Protein AF-Q3ADA3-F1 (afdb_monomer_lite)

Sequence (73 aa):
MAEKVIDLPLTIENVARVKEELGELNFKKIVFTTDQVDLAGWQLLKCLQLNYPDITIEIAKSPEIWEEFLELN

Structure (mmCIF, N/CA/C/O backbone):
data_AF-Q3ADA3-F1
#
_entry.id   AF-Q3ADA3-F1
#
loop_
_atom_site.group_PDB
_atom_site.id
_atom_site.type_symbol
_atom_site.label_atom_id
_atom_site.label_alt_id
_atom_site.label_comp_id
_atom_site.label_asym_id
_atom_site.label_entity_id
_atom_site.label_seq_id
_atom_site.pdbx_PDB_ins_code
_atom_site.Cartn_x
_atom_site.Cartn_y
_atom_site.Cartn_z
_atom_site.occupancy
_atom_site.B_iso_or_equiv
_atom_site.auth_seq_id
_atom_site.auth_comp_id
_atom_site.auth_asym_id
_atom_site.auth_atom_id
_atom_site.pdbx_PDB_model_num
ATOM 1 N N . MET A 1 1 ? -19.388 0.823 4.438 1.00 53.75 1 MET A N 1
ATOM 2 C CA . MET A 1 1 ? -17.908 0.904 4.434 1.00 53.75 1 MET A CA 1
ATOM 3 C C . MET A 1 1 ? -17.478 0.806 2.984 1.00 53.75 1 MET A C 1
ATOM 5 O O . MET A 1 1 ? -18.025 -0.051 2.302 1.00 53.75 1 MET A O 1
ATOM 9 N N . ALA A 1 2 ? -16.628 1.711 2.501 1.00 61.81 2 ALA A N 1
ATOM 10 C CA . ALA A 1 2 ? -16.283 1.792 1.081 1.00 61.81 2 ALA A CA 1
ATOM 11 C C . ALA A 1 2 ? -14.973 1.040 0.792 1.00 61.81 2 ALA A C 1
ATOM 13 O O . ALA A 1 2 ? -13.988 1.198 1.516 1.00 61.81 2 ALA A O 1
ATOM 14 N N . GLU A 1 3 ? -14.987 0.214 -0.253 1.0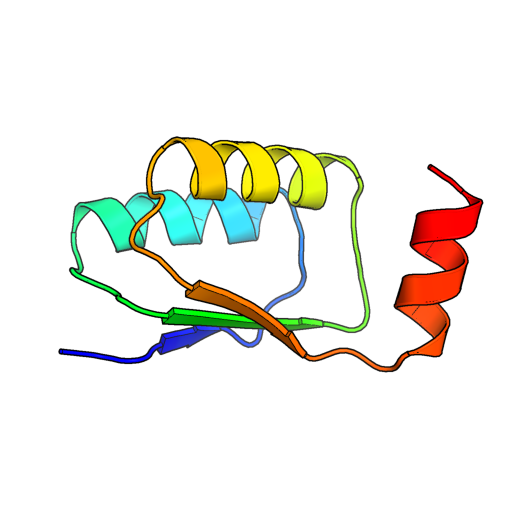0 64.12 3 GLU A N 1
ATOM 15 C CA . GLU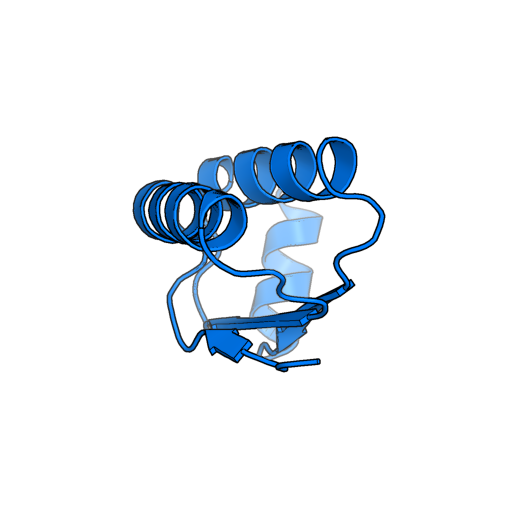 A 1 3 ? -13.790 -0.345 -0.884 1.00 64.12 3 GLU A CA 1
ATOM 16 C C . GLU A 1 3 ? -13.355 0.625 -1.986 1.00 64.12 3 GLU A C 1
ATOM 18 O O . GLU A 1 3 ? -14.198 1.076 -2.767 1.00 64.12 3 GLU A O 1
ATOM 23 N N . LYS A 1 4 ? -12.065 0.982 -2.033 1.00 69.31 4 LYS A N 1
ATOM 24 C CA . LYS A 1 4 ? -11.521 1.821 -3.103 1.00 69.31 4 LYS A CA 1
ATOM 25 C C . LYS A 1 4 ? -10.436 1.056 -3.841 1.00 69.31 4 LYS A C 1
ATOM 27 O O . LYS A 1 4 ? -9.381 0.748 -3.295 1.00 69.31 4 LYS A O 1
ATOM 32 N N . VAL A 1 5 ? -10.703 0.769 -5.106 1.00 65.56 5 VAL A N 1
ATOM 33 C CA . VAL A 1 5 ? -9.696 0.259 -6.035 1.00 65.56 5 VAL A CA 1
ATOM 34 C C . VAL A 1 5 ? -8.958 1.467 -6.602 1.00 65.56 5 VAL A C 1
ATOM 36 O O . VAL A 1 5 ? -9.585 2.389 -7.125 1.00 65.56 5 VAL A O 1
ATOM 39 N N . ILE A 1 6 ? -7.640 1.499 -6.424 1.00 68.31 6 ILE A N 1
ATOM 40 C CA . ILE A 1 6 ? -6.765 2.582 -6.861 1.00 68.31 6 ILE A CA 1
ATOM 41 C C . ILE A 1 6 ? -5.888 2.041 -7.984 1.00 68.31 6 ILE A C 1
ATOM 43 O O . ILE A 1 6 ? -4.838 1.446 -7.761 1.00 68.31 6 ILE A O 1
ATOM 47 N N . ASP A 1 7 ? -6.342 2.275 -9.209 1.00 69.75 7 ASP A N 1
ATOM 48 C CA . ASP A 1 7 ? -5.622 1.905 -10.423 1.00 69.75 7 ASP A CA 1
ATOM 49 C C . ASP A 1 7 ? -4.527 2.928 -10.715 1.00 69.75 7 ASP A C 1
ATOM 51 O O . ASP A 1 7 ? -4.695 3.854 -11.505 1.00 69.75 7 ASP A O 1
ATOM 55 N N . LEU A 1 8 ? -3.441 2.847 -9.943 1.00 70.75 8 LEU A N 1
ATOM 56 C CA . LEU A 1 8 ? -2.308 3.755 -10.044 1.00 70.75 8 LEU A CA 1
ATOM 57 C C . LEU A 1 8 ? -0.977 3.029 -9.829 1.00 70.75 8 LEU A C 1
ATOM 59 O O . LEU A 1 8 ? -0.887 2.141 -8.974 1.00 70.75 8 LEU A O 1
ATOM 63 N N . PRO A 1 9 ? 0.093 3.506 -10.495 1.00 74.06 9 PRO A N 1
ATOM 64 C CA . PRO A 1 9 ? 1.464 3.114 -10.210 1.00 74.06 9 PRO A CA 1
ATOM 65 C C . PRO A 1 9 ? 1.810 3.201 -8.722 1.00 74.06 9 PRO A C 1
ATOM 67 O O . PRO A 1 9 ? 1.436 4.174 -8.061 1.00 74.06 9 PRO A O 1
ATOM 70 N N . LEU A 1 10 ? 2.580 2.239 -8.197 1.00 78.31 10 LEU A N 1
ATOM 71 C CA . LEU A 1 10 ? 3.053 2.283 -6.812 1.00 78.31 10 LEU A CA 1
ATOM 72 C C . LEU A 1 10 ? 4.269 3.214 -6.698 1.00 78.31 10 LEU A C 1
ATOM 74 O O . LEU A 1 10 ? 5.403 2.769 -6.525 1.00 78.31 10 LEU A O 1
ATOM 78 N N . THR A 1 11 ? 4.015 4.512 -6.819 1.00 80.19 11 THR A N 1
ATOM 79 C CA . THR A 1 11 ? 5.009 5.584 -6.701 1.00 80.19 11 THR A CA 1
ATOM 80 C C . THR A 1 11 ? 4.799 6.376 -5.414 1.00 80.19 11 THR A C 1
ATOM 82 O O . THR A 1 11 ? 3.699 6.394 -4.858 1.00 80.19 11 THR A O 1
ATOM 85 N N . ILE A 1 12 ? 5.846 7.070 -4.951 1.00 82.25 12 ILE A N 1
ATOM 86 C CA . ILE A 1 12 ? 5.778 7.981 -3.792 1.00 82.25 12 ILE A CA 1
ATOM 87 C C . ILE A 1 12 ? 4.572 8.917 -3.892 1.00 82.25 12 ILE A C 1
ATOM 89 O O . ILE A 1 12 ? 3.816 9.047 -2.934 1.00 82.25 12 ILE A O 1
ATOM 93 N N . GLU A 1 13 ? 4.399 9.568 -5.045 1.00 84.25 13 GLU A N 1
ATOM 94 C CA . GLU A 1 13 ? 3.371 10.591 -5.253 1.00 84.25 13 GLU A CA 1
ATOM 95 C C . GLU A 1 13 ? 1.963 10.014 -5.103 1.00 84.25 13 GLU A C 1
ATOM 97 O O . GLU A 1 13 ? 1.123 10.580 -4.403 1.00 84.25 13 GLU A O 1
ATOM 102 N N . ASN A 1 14 ? 1.717 8.845 -5.701 1.00 82.25 14 ASN A N 1
ATOM 103 C CA . ASN A 1 14 ? 0.419 8.190 -5.607 1.00 82.25 14 ASN A CA 1
ATOM 104 C C . ASN A 1 14 ? 0.148 7.720 -4.181 1.00 82.25 14 ASN A C 1
ATOM 106 O O . ASN A 1 14 ? -0.936 7.959 -3.659 1.00 82.25 14 ASN A O 1
ATOM 110 N N . VAL A 1 15 ? 1.132 7.115 -3.516 1.00 82.00 15 VAL A N 1
ATOM 111 C CA . VAL A 1 15 ? 0.978 6.650 -2.134 1.00 82.00 15 VAL A CA 1
ATOM 112 C C . VAL A 1 15 ? 0.766 7.825 -1.165 1.00 82.00 15 VAL A C 1
ATOM 114 O O . VAL A 1 15 ? -0.063 7.730 -0.259 1.00 82.00 15 VAL A O 1
ATOM 117 N N . ALA A 1 16 ? 1.436 8.961 -1.381 1.00 83.81 16 ALA A N 1
ATOM 118 C CA . ALA A 1 16 ? 1.202 10.189 -0.621 1.00 83.81 16 ALA A CA 1
ATOM 119 C C . ALA A 1 16 ? -0.227 10.715 -0.817 1.00 83.81 16 ALA A C 1
ATOM 121 O O . ALA A 1 16 ? -0.903 11.015 0.165 1.00 83.81 16 ALA A O 1
ATOM 122 N N . ARG A 1 17 ? -0.725 10.725 -2.057 1.00 83.69 17 ARG A N 1
ATOM 123 C CA . ARG A 1 17 ? -2.108 11.116 -2.352 1.00 83.69 17 ARG A CA 1
ATOM 124 C C . ARG A 1 17 ? -3.119 10.192 -1.679 1.00 83.69 17 ARG A C 1
ATOM 126 O O . ARG A 1 17 ? -4.089 10.658 -1.093 1.00 83.69 17 ARG A O 1
ATOM 133 N N . VAL A 1 18 ? -2.864 8.883 -1.699 1.00 81.00 18 VAL A N 1
ATOM 134 C CA . VAL A 1 18 ? -3.693 7.896 -0.994 1.00 81.00 18 VAL A CA 1
ATOM 135 C C . VAL A 1 18 ? -3.719 8.176 0.505 1.00 81.00 18 VAL A C 1
ATOM 137 O O . VAL A 1 18 ? -4.787 8.130 1.101 1.00 81.00 18 VAL A O 1
ATOM 140 N N . LYS A 1 19 ? -2.582 8.523 1.117 1.00 80.69 19 LYS A N 1
ATOM 141 C CA . LYS A 1 19 ? -2.527 8.917 2.533 1.00 80.69 19 LYS A CA 1
ATOM 142 C C . LYS A 1 19 ? -3.427 10.114 2.841 1.00 80.69 19 LYS A C 1
ATOM 144 O O . LYS A 1 19 ? -4.122 10.090 3.853 1.00 80.69 19 LYS A O 1
ATOM 149 N N . GLU A 1 20 ? -3.396 11.151 2.007 1.00 83.38 20 GLU A N 1
ATOM 150 C CA . GLU A 1 20 ? -4.257 12.327 2.187 1.00 83.38 20 GLU A CA 1
ATOM 151 C C . GLU A 1 20 ? -5.734 11.940 2.096 1.00 83.38 20 GLU A C 1
ATOM 153 O O . GLU A 1 20 ? -6.512 12.263 2.991 1.00 83.38 20 GLU A O 1
ATOM 158 N N . GLU A 1 21 ? -6.099 11.141 1.091 1.00 79.12 21 GLU A N 1
ATOM 159 C CA . GLU A 1 21 ? -7.472 10.660 0.941 1.00 79.12 21 GLU A CA 1
ATOM 160 C C . GLU A 1 21 ? -7.912 9.747 2.097 1.00 79.12 21 GLU A C 1
ATOM 162 O O . GLU A 1 21 ? -9.062 9.820 2.513 1.00 79.12 21 GLU A O 1
ATOM 167 N N . LEU A 1 22 ? -7.025 8.915 2.655 1.00 75.25 22 LEU A N 1
ATOM 168 C CA . LEU A 1 22 ? -7.313 8.080 3.834 1.00 75.25 22 LEU A CA 1
ATOM 169 C C . LEU A 1 22 ? -7.591 8.905 5.095 1.00 75.25 22 LEU A C 1
ATOM 171 O O . LEU A 1 2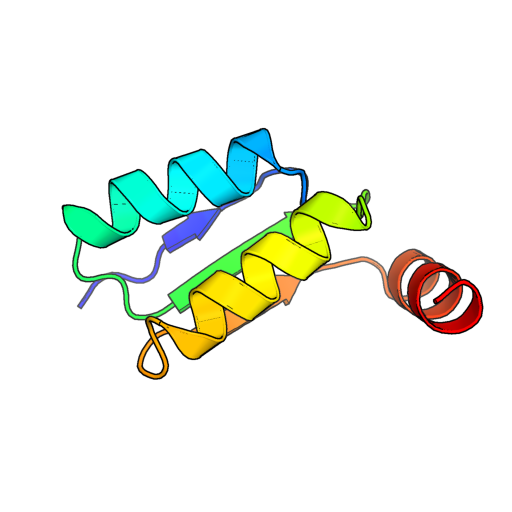2 ? -8.321 8.451 5.974 1.00 75.25 22 LEU A O 1
ATOM 175 N N . GLY A 1 23 ? -7.005 10.100 5.203 1.00 69.06 23 GLY A N 1
ATOM 176 C CA . GLY A 1 23 ? -7.292 11.027 6.298 1.00 69.06 23 GLY A CA 1
ATOM 177 C C . GLY A 1 23 ? -8.722 11.568 6.253 1.00 69.06 23 GLY A C 1
ATOM 178 O O . GLY A 1 23 ? -9.313 11.821 7.302 1.00 69.06 23 GLY A O 1
ATOM 179 N N . GLU A 1 24 ? -9.292 11.704 5.055 1.00 68.38 24 GLU A N 1
ATOM 180 C CA . GLU A 1 24 ? -10.648 12.228 4.850 1.00 68.38 24 GLU A CA 1
ATOM 181 C C . GLU A 1 24 ? -11.708 11.130 4.681 1.00 68.38 24 GLU A C 1
ATOM 183 O O . GLU A 1 24 ? -12.885 11.329 4.992 1.00 68.38 24 GLU A O 1
ATOM 188 N N . LEU A 1 25 ? -11.312 9.950 4.202 1.00 61.22 25 LEU A N 1
ATOM 189 C CA . LEU A 1 25 ? -12.213 8.874 3.813 1.00 61.22 25 LEU A CA 1
ATOM 190 C C . LEU A 1 25 ? -11.868 7.592 4.583 1.00 61.22 25 LEU A C 1
ATOM 192 O O . LEU A 1 25 ? -10.761 7.067 4.519 1.00 61.22 25 LEU A O 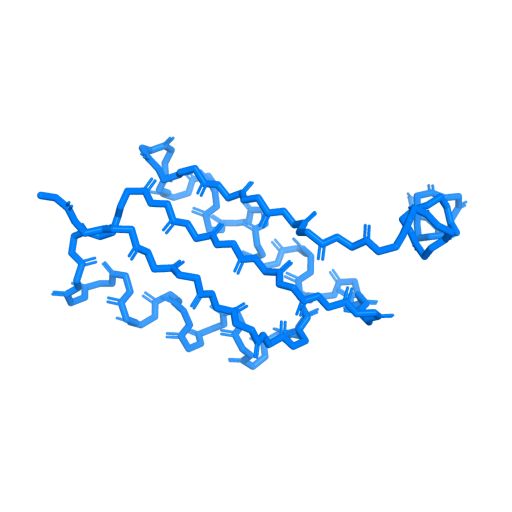1
ATOM 196 N N . ASN A 1 26 ? -12.867 7.056 5.291 1.00 68.75 26 ASN A N 1
ATOM 197 C CA . ASN A 1 26 ? -12.798 5.812 6.070 1.00 68.75 26 ASN A CA 1
ATOM 198 C C . ASN A 1 26 ? -12.735 4.573 5.148 1.00 68.75 26 ASN A C 1
ATOM 200 O O . ASN A 1 26 ? -13.684 3.781 5.050 1.00 68.75 26 ASN A O 1
ATOM 204 N N . PHE A 1 27 ? -11.637 4.431 4.410 1.00 73.25 27 PHE A N 1
ATOM 205 C CA . PHE A 1 27 ? -11.396 3.284 3.547 1.00 73.25 27 PHE A CA 1
ATOM 206 C C . PHE A 1 27 ? -10.961 2.080 4.367 1.00 73.25 27 PHE A C 1
ATOM 208 O O . PHE A 1 27 ? -10.121 2.176 5.255 1.00 73.25 27 PHE A O 1
ATOM 215 N N . LYS A 1 28 ? -11.515 0.919 4.025 1.00 74.50 28 LYS A N 1
ATOM 216 C CA . LYS A 1 28 ? -11.092 -0.360 4.609 1.00 74.50 28 LYS A CA 1
ATOM 217 C C . LYS A 1 28 ? -10.122 -1.133 3.737 1.00 74.50 28 LYS A C 1
ATOM 219 O O . LYS A 1 28 ? -9.443 -2.028 4.231 1.00 74.50 28 LYS A O 1
ATOM 224 N N . LYS A 1 29 ? -10.099 -0.832 2.443 1.00 81.50 29 LYS A N 1
ATOM 225 C CA . LYS A 1 29 ? -9.308 -1.578 1.482 1.00 81.50 29 LYS A CA 1
ATOM 226 C C . LYS A 1 29 ? -8.872 -0.696 0.327 1.00 81.50 29 LYS A C 1
ATOM 228 O O . LYS A 1 29 ? -9.697 0.034 -0.228 1.00 81.50 29 LYS A O 1
ATOM 233 N N . ILE A 1 30 ? -7.588 -0.800 0.005 1.00 78.19 30 ILE A N 1
ATOM 234 C CA . ILE A 1 30 ? -6.929 -0.152 -1.121 1.00 78.19 30 ILE A CA 1
ATOM 235 C C . ILE A 1 30 ? -6.311 -1.242 -1.978 1.00 78.19 30 ILE A C 1
ATOM 237 O O . ILE A 1 30 ? -5.537 -2.057 -1.482 1.00 78.19 30 ILE A O 1
ATOM 241 N N . VAL A 1 31 ? -6.636 -1.237 -3.263 1.00 78.50 31 VAL A N 1
ATOM 242 C CA . VAL A 1 31 ? -6.021 -2.143 -4.232 1.00 78.50 31 VAL A CA 1
ATOM 243 C C . VAL A 1 31 ? -5.176 -1.317 -5.185 1.00 78.50 31 VAL A C 1
ATOM 245 O O . VAL A 1 31 ? -5.740 -0.475 -5.869 1.00 78.50 31 VAL A O 1
ATOM 248 N N . PHE A 1 32 ? -3.865 -1.546 -5.222 1.00 77.50 32 PHE A N 1
ATOM 249 C CA . PHE A 1 32 ? -2.954 -0.946 -6.195 1.00 77.50 32 PHE A CA 1
ATOM 250 C C . PHE A 1 32 ? -2.793 -1.882 -7.389 1.00 77.50 32 PHE A C 1
ATOM 252 O O . PHE A 1 32 ? -2.132 -2.915 -7.279 1.00 77.50 32 PHE A O 1
ATOM 259 N N . THR A 1 33 ? -3.378 -1.527 -8.527 1.00 73.00 33 THR A N 1
ATOM 260 C CA . THR A 1 33 ? -3.138 -2.206 -9.806 1.00 73.00 33 THR A CA 1
ATOM 261 C C . THR A 1 33 ? -2.014 -1.500 -10.542 1.00 73.00 33 THR A C 1
ATOM 263 O O . THR A 1 33 ? -2.150 -0.354 -10.962 1.00 73.00 33 THR A O 1
ATOM 266 N N . THR A 1 34 ? -0.853 -2.145 -10.631 1.00 69.50 34 THR A N 1
ATOM 267 C CA . THR A 1 34 ? 0.303 -1.516 -11.272 1.00 69.50 34 THR A CA 1
ATOM 268 C C . THR A 1 34 ? 1.344 -2.521 -11.732 1.00 69.50 34 THR A C 1
ATOM 270 O O . THR A 1 34 ? 1.749 -3.413 -10.995 1.00 69.50 34 THR A O 1
ATOM 273 N N . ASP A 1 35 ? 1.878 -2.293 -12.915 1.00 72.00 35 ASP A N 1
ATOM 274 C CA . ASP A 1 35 ? 3.049 -2.941 -13.496 1.00 72.00 35 ASP A CA 1
ATOM 275 C C . ASP A 1 35 ? 4.376 -2.261 -13.100 1.00 72.00 35 ASP A C 1
ATOM 277 O O . ASP A 1 35 ? 5.449 -2.686 -13.491 1.00 72.00 35 ASP A O 1
ATOM 281 N N . GLN A 1 36 ? 4.349 -1.225 -12.263 1.00 69.44 36 GLN A N 1
ATOM 282 C CA . GLN A 1 36 ? 5.546 -0.520 -11.795 1.00 69.44 36 GLN A CA 1
ATOM 283 C C . GLN A 1 36 ? 5.562 -0.396 -10.264 1.00 69.44 36 GLN A C 1
ATOM 285 O O . GLN A 1 36 ? 4.566 -0.025 -9.624 1.00 69.44 36 GLN A O 1
ATOM 290 N N . VAL A 1 37 ? 6.683 -0.783 -9.652 1.00 72.12 37 VAL A N 1
ATOM 291 C CA . VAL A 1 37 ? 6.973 -0.605 -8.221 1.00 72.12 37 VAL A CA 1
ATOM 292 C C . VAL A 1 37 ? 8.216 0.258 -8.116 1.00 72.12 37 VAL A C 1
ATOM 294 O O . VAL A 1 37 ? 9.268 -0.142 -8.601 1.00 72.12 37 VAL A O 1
ATOM 297 N N . ASP A 1 38 ? 8.106 1.408 -7.460 1.00 78.56 38 ASP A N 1
ATOM 298 C CA . ASP A 1 38 ? 9.289 2.133 -7.009 1.00 78.56 38 ASP A CA 1
ATOM 299 C C . ASP A 1 38 ? 9.573 1.795 -5.538 1.00 78.56 38 ASP A C 1
ATOM 301 O O . ASP A 1 38 ? 8.646 1.686 -4.725 1.00 78.56 38 ASP A O 1
ATOM 305 N N . LEU A 1 39 ? 10.852 1.641 -5.182 1.00 80.06 39 LEU A N 1
ATOM 306 C CA . LEU A 1 39 ? 11.279 1.308 -3.819 1.00 80.06 39 LEU A CA 1
ATOM 307 C C . LEU A 1 39 ? 10.724 2.298 -2.791 1.00 80.06 39 LEU A C 1
ATOM 309 O O . LEU A 1 39 ? 10.271 1.902 -1.715 1.00 80.06 39 LEU A O 1
ATOM 313 N N . ALA A 1 40 ? 10.716 3.585 -3.117 1.00 81.75 40 ALA A N 1
ATOM 314 C CA . ALA A 1 40 ? 10.244 4.593 -2.189 1.00 81.75 40 ALA A CA 1
ATOM 315 C C . ALA A 1 40 ? 8.710 4.607 -2.085 1.00 81.75 40 ALA A C 1
ATOM 317 O O . ALA A 1 40 ? 8.177 4.830 -0.997 1.00 81.75 40 ALA A O 1
ATOM 318 N N . GLY A 1 41 ? 7.992 4.279 -3.168 1.00 81.06 41 GLY A N 1
ATOM 319 C CA . GLY A 1 41 ? 6.550 4.008 -3.120 1.00 81.06 41 GLY A CA 1
ATOM 320 C C . GLY A 1 41 ? 6.219 2.821 -2.207 1.00 81.06 41 GLY A C 1
ATOM 321 O O . GLY A 1 41 ? 5.319 2.905 -1.370 1.00 81.06 41 GLY A O 1
ATOM 322 N N . TRP A 1 42 ? 7.004 1.745 -2.294 1.00 80.38 42 TRP A N 1
ATOM 323 C CA . TRP A 1 42 ? 6.877 0.569 -1.429 1.00 80.38 42 TRP A CA 1
ATOM 324 C C . TRP A 1 42 ? 7.156 0.875 0.048 1.00 80.38 42 TRP A C 1
ATOM 326 O O . TRP A 1 42 ? 6.373 0.491 0.920 1.00 80.38 42 TRP A O 1
ATOM 336 N N . GLN A 1 43 ? 8.226 1.615 0.347 1.00 83.94 43 GLN A N 1
ATOM 337 C CA . GLN A 1 43 ? 8.540 2.041 1.715 1.00 83.94 43 GLN A CA 1
ATOM 338 C C . GLN A 1 43 ? 7.426 2.911 2.309 1.00 83.94 43 GLN A C 1
ATOM 340 O O . GLN A 1 43 ? 7.013 2.701 3.451 1.00 83.94 43 GLN A O 1
ATOM 345 N N . LEU A 1 44 ? 6.884 3.849 1.529 1.00 83.31 44 LEU A N 1
ATOM 346 C CA . LEU A 1 44 ? 5.749 4.669 1.951 1.00 83.31 44 LEU A CA 1
ATOM 347 C C . LEU A 1 44 ? 4.488 3.838 2.186 1.00 83.31 44 LEU A C 1
ATOM 349 O O . LEU A 1 44 ? 3.787 4.082 3.167 1.00 83.31 44 LEU A O 1
ATOM 353 N N . LEU A 1 45 ? 4.225 2.834 1.346 1.00 83.06 45 LEU A N 1
ATOM 354 C CA . LEU A 1 45 ? 3.106 1.910 1.526 1.00 83.06 45 LEU A CA 1
ATOM 355 C C . LEU A 1 45 ? 3.247 1.119 2.831 1.00 83.06 45 LEU A C 1
ATOM 357 O O . LEU A 1 45 ? 2.278 0.997 3.578 1.00 83.06 45 LEU A O 1
ATOM 361 N N . LYS A 1 46 ? 4.458 0.651 3.160 1.00 83.44 46 LYS A N 1
ATOM 362 C CA . LYS A 1 46 ? 4.745 0.008 4.453 1.00 83.44 46 LYS A CA 1
ATOM 363 C C . LYS A 1 46 ? 4.508 0.951 5.628 1.00 83.44 46 LYS A C 1
ATOM 365 O O . LYS A 1 46 ? 3.861 0.559 6.597 1.00 83.44 46 LYS A O 1
ATOM 370 N N . CYS A 1 47 ? 4.965 2.199 5.534 1.00 85.50 47 CYS A N 1
ATOM 371 C CA . CYS A 1 47 ? 4.681 3.219 6.544 1.00 85.50 47 CYS A CA 1
ATOM 372 C C . CYS A 1 47 ? 3.173 3.448 6.709 1.00 85.50 47 CYS A C 1
ATOM 374 O O . CYS A 1 47 ? 2.682 3.565 7.829 1.00 85.50 47 CYS A O 1
ATOM 376 N N . LEU A 1 48 ? 2.425 3.484 5.611 1.00 81.94 48 LEU A N 1
ATOM 377 C CA . LEU A 1 48 ? 0.970 3.606 5.618 1.00 81.94 48 LEU A CA 1
ATOM 378 C C . LEU A 1 48 ? 0.301 2.427 6.322 1.00 81.94 48 LEU A C 1
ATOM 380 O O . LEU A 1 48 ? -0.519 2.642 7.206 1.00 81.94 48 LEU A O 1
ATOM 384 N N . GLN A 1 49 ? 0.708 1.201 6.005 1.00 82.06 49 GLN A N 1
ATOM 385 C CA . GLN A 1 49 ? 0.177 -0.009 6.630 1.00 82.06 49 GLN A CA 1
ATOM 386 C C . GLN A 1 49 ? 0.443 -0.056 8.144 1.00 82.06 49 GLN A C 1
ATOM 388 O O . GLN A 1 49 ? -0.396 -0.533 8.903 1.00 82.06 49 GLN A O 1
ATOM 393 N N . LEU A 1 50 ? 1.585 0.475 8.597 1.00 84.75 50 LEU A N 1
ATOM 394 C CA . LEU A 1 50 ? 1.902 0.595 10.025 1.00 84.75 50 LEU A CA 1
ATOM 395 C C . LEU A 1 50 ? 1.035 1.640 10.739 1.00 84.75 50 LEU A C 1
ATOM 397 O O . LEU A 1 50 ? 0.646 1.429 11.884 1.00 84.75 50 LEU A O 1
ATOM 401 N N . ASN A 1 51 ? 0.744 2.764 10.080 1.00 83.44 51 ASN A N 1
ATOM 402 C CA . ASN A 1 51 ? -0.085 3.828 10.657 1.00 83.44 51 ASN A CA 1
ATOM 403 C C . ASN A 1 51 ? -1.585 3.504 10.605 1.00 83.44 51 ASN A C 1
ATOM 405 O O . ASN A 1 51 ? -2.342 3.983 11.444 1.00 83.44 51 ASN A O 1
ATOM 409 N N . TYR A 1 52 ? -2.004 2.692 9.635 1.00 82.00 52 TYR A N 1
ATOM 410 C CA . TYR A 1 52 ? -3.394 2.317 9.405 1.00 82.00 52 TYR A CA 1
ATOM 411 C C . TYR A 1 52 ? -3.532 0.788 9.310 1.00 82.00 52 TYR A C 1
ATOM 413 O O . TYR A 1 52 ? -3.786 0.253 8.227 1.00 82.00 52 TYR A O 1
ATOM 421 N N . PRO A 1 53 ? -3.369 0.064 10.434 1.00 79.75 53 PRO A N 1
ATOM 422 C CA . PRO A 1 53 ? -3.392 -1.400 10.452 1.00 79.75 53 PRO A CA 1
ATOM 423 C C . PRO A 1 53 ? -4.759 -1.990 10.072 1.00 79.75 53 PRO A C 1
ATOM 425 O O . PRO A 1 53 ? -4.837 -3.135 9.636 1.00 79.75 53 PRO A O 1
ATOM 428 N N . ASP A 1 54 ? -5.834 -1.210 10.205 1.00 81.31 54 ASP A N 1
ATOM 429 C CA . ASP A 1 54 ? -7.197 -1.596 9.827 1.00 81.31 54 ASP A CA 1
ATOM 430 C C . ASP A 1 54 ? -7.444 -1.610 8.309 1.00 81.31 54 ASP A C 1
ATOM 432 O O . ASP A 1 54 ? -8.508 -2.047 7.856 1.00 81.31 54 ASP A O 1
ATOM 436 N N . ILE A 1 55 ? -6.487 -1.123 7.514 1.00 79.06 55 ILE A N 1
ATOM 437 C CA . ILE A 1 55 ? -6.637 -0.975 6.069 1.00 79.06 55 ILE A CA 1
ATOM 438 C C . ILE A 1 55 ? -5.958 -2.142 5.365 1.00 79.06 55 ILE A C 1
ATOM 440 O O . ILE 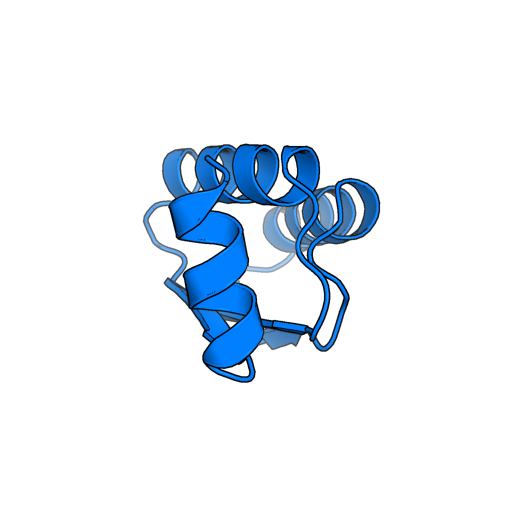A 1 55 ?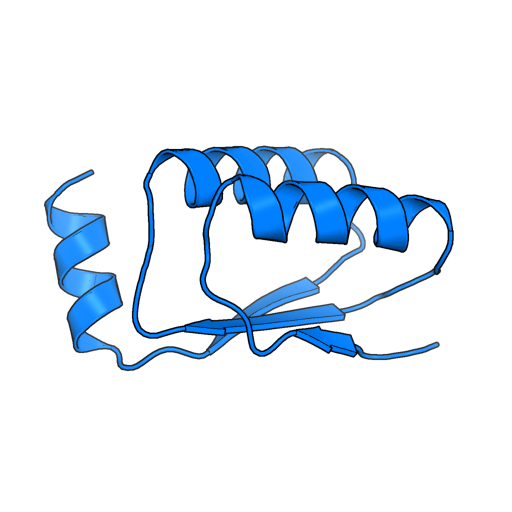 -4.757 -2.378 5.483 1.00 79.06 55 ILE A O 1
ATOM 444 N N . THR A 1 56 ? -6.750 -2.877 4.592 1.00 82.75 56 THR A N 1
ATOM 445 C CA . THR A 1 56 ? -6.253 -3.963 3.750 1.00 82.75 56 THR A CA 1
ATOM 446 C C . THR A 1 56 ? -5.639 -3.366 2.492 1.00 82.75 56 THR A C 1
ATOM 448 O O . THR A 1 56 ? -6.340 -2.755 1.689 1.00 82.75 56 THR A O 1
ATOM 451 N N . ILE A 1 57 ? -4.331 -3.521 2.317 1.00 77.69 57 ILE A N 1
ATOM 452 C CA . ILE A 1 57 ? -3.641 -3.076 1.108 1.00 77.69 57 ILE A CA 1
ATOM 453 C C . ILE A 1 57 ? -3.341 -4.306 0.260 1.00 77.69 57 ILE A C 1
ATOM 455 O O . ILE A 1 57 ? -2.569 -5.171 0.668 1.00 77.69 57 ILE A O 1
ATOM 459 N N . GLU A 1 58 ? -3.961 -4.380 -0.910 1.00 78.25 58 GLU A N 1
ATOM 460 C CA . GLU A 1 58 ? -3.682 -5.404 -1.910 1.00 78.25 58 GLU A CA 1
ATOM 461 C C . GLU A 1 58 ? -2.952 -4.763 -3.080 1.00 78.25 58 GLU A C 1
ATOM 463 O O . GLU A 1 58 ? -3.219 -3.623 -3.456 1.00 78.25 58 GLU A O 1
ATOM 468 N N . ILE A 1 59 ? -2.016 -5.494 -3.665 1.00 76.06 59 ILE A N 1
ATOM 469 C CA . ILE A 1 59 ? -1.315 -5.042 -4.856 1.00 76.06 59 ILE A CA 1
ATOM 470 C C . ILE A 1 59 ? -1.640 -6.055 -5.943 1.00 76.06 59 ILE A C 1
ATOM 472 O O . ILE A 1 59 ? -1.123 -7.168 -5.952 1.00 76.06 59 ILE A O 1
ATOM 476 N N . ALA A 1 60 ? -2.573 -5.690 -6.812 1.00 70.94 60 ALA A N 1
ATOM 477 C CA . ALA A 1 60 ? -3.000 -6.530 -7.913 1.00 70.94 60 ALA A CA 1
ATOM 478 C C . ALA A 1 60 ? -2.017 -6.321 -9.074 1.00 70.94 60 ALA A C 1
ATOM 480 O O . ALA A 1 60 ? -2.093 -5.329 -9.794 1.00 70.94 60 ALA A O 1
ATOM 481 N N . LYS A 1 61 ? -1.041 -7.220 -9.227 1.00 65.00 61 LYS A N 1
ATOM 482 C CA . LYS A 1 61 ? -0.023 -7.126 -10.288 1.00 65.00 61 LYS A CA 1
ATOM 483 C C . LYS A 1 61 ? 0.155 -8.432 -11.043 1.00 65.00 61 LYS A C 1
ATOM 485 O O . LYS A 1 61 ? -0.109 -9.507 -10.504 1.00 65.00 61 LYS A O 1
ATOM 490 N N . SER A 1 62 ? 0.705 -8.311 -12.253 1.00 58.25 62 SER A N 1
ATOM 491 C CA . SER A 1 62 ? 1.384 -9.409 -12.941 1.00 58.25 62 SER A CA 1
ATOM 492 C C . SER A 1 62 ? 2.520 -9.957 -12.059 1.00 58.25 62 SER A C 1
ATOM 494 O O . SER A 1 62 ? 3.358 -9.168 -11.616 1.00 58.25 62 SER A O 1
ATOM 496 N N . PRO A 1 63 ? 2.561 -11.276 -11.796 1.00 60.78 63 PRO A N 1
ATOM 497 C CA . PRO A 1 63 ? 3.496 -11.900 -10.853 1.00 60.78 63 PRO A CA 1
ATOM 498 C C . PRO A 1 63 ? 4.979 -11.661 -11.181 1.00 60.78 63 PRO A C 1
ATOM 500 O O . PRO A 1 63 ? 5.781 -11.515 -10.266 1.00 60.78 63 PRO A O 1
ATOM 503 N N . GLU A 1 64 ? 5.323 -11.511 -12.461 1.00 65.19 64 GLU A N 1
ATOM 504 C CA . GLU A 1 64 ? 6.701 -11.346 -12.954 1.00 65.19 64 GLU A CA 1
ATOM 505 C C . GLU A 1 64 ? 7.426 -10.132 -12.344 1.00 65.19 64 GLU A C 1
ATOM 507 O O . GLU A 1 64 ? 8.592 -10.203 -11.977 1.00 65.19 64 GLU A O 1
ATOM 512 N N . ILE A 1 65 ? 6.714 -9.020 -12.159 1.00 65.12 65 ILE A N 1
ATOM 513 C CA . ILE A 1 65 ? 7.289 -7.761 -11.652 1.00 65.12 65 ILE A CA 1
ATOM 514 C C . ILE A 1 65 ? 7.474 -7.820 -10.132 1.00 65.12 65 ILE A C 1
ATOM 516 O O . ILE A 1 65 ? 8.313 -7.126 -9.558 1.00 65.12 65 ILE A O 1
ATOM 520 N N . TRP A 1 66 ? 6.668 -8.647 -9.466 1.00 68.69 66 TRP A N 1
ATOM 521 C CA . TRP A 1 66 ? 6.737 -8.834 -8.026 1.00 68.69 66 TRP A CA 1
ATOM 522 C C . TRP A 1 66 ? 7.933 -9.691 -7.622 1.00 68.69 66 TRP A C 1
ATOM 524 O O . TRP A 1 66 ? 8.625 -9.349 -6.665 1.00 68.69 66 TRP A O 1
ATOM 534 N N . GLU A 1 67 ? 8.193 -10.766 -8.368 1.00 67.31 67 GLU A N 1
ATOM 535 C CA . GLU A 1 67 ? 9.375 -11.607 -8.163 1.00 67.31 67 GLU A CA 1
ATOM 536 C C . GLU A 1 67 ? 10.661 -10.807 -8.404 1.00 67.31 67 GLU A C 1
ATOM 538 O O . GLU A 1 67 ? 11.515 -10.766 -7.522 1.00 67.31 67 GLU A O 1
ATOM 543 N N . GLU A 1 68 ? 10.743 -10.052 -9.505 1.00 66.94 68 GLU A N 1
ATOM 544 C CA . GLU A 1 68 ? 11.930 -9.246 -9.821 1.00 66.94 68 GLU A CA 1
ATOM 545 C C . GLU A 1 68 ? 12.201 -8.161 -8.758 1.00 66.94 68 GLU A C 1
ATOM 547 O O . GLU A 1 68 ? 13.337 -7.965 -8.328 1.00 66.94 68 GLU A O 1
ATOM 552 N N . PHE A 1 69 ? 11.159 -7.487 -8.255 1.00 68.50 69 PHE A N 1
ATOM 553 C CA . PHE A 1 69 ? 11.318 -6.484 -7.196 1.00 68.50 69 PHE A CA 1
ATOM 554 C C . PHE A 1 69 ? 11.793 -7.088 -5.863 1.00 68.50 69 PHE A C 1
ATOM 556 O O . PHE A 1 69 ? 12.614 -6.465 -5.185 1.00 68.50 69 PHE A O 1
ATOM 563 N N . LEU A 1 70 ? 11.282 -8.271 -5.490 1.00 68.44 70 LEU A N 1
ATOM 564 C CA . LEU A 1 70 ? 11.687 -8.999 -4.279 1.00 68.44 70 LEU A CA 1
ATOM 565 C C . LEU A 1 70 ? 13.098 -9.586 -4.383 1.00 68.44 70 LEU A C 1
ATOM 567 O O . LEU A 1 70 ? 13.778 -9.709 -3.372 1.00 68.44 70 LEU A O 1
ATOM 571 N N . GLU A 1 71 ? 13.548 -9.971 -5.576 1.00 71.44 71 GLU A N 1
ATOM 572 C CA . GLU A 1 71 ? 14.929 -10.426 -5.773 1.00 71.44 71 GLU A CA 1
ATOM 573 C C . GLU A 1 71 ? 15.936 -9.269 -5.708 1.00 71.44 71 GLU A C 1
ATOM 575 O O . GLU A 1 71 ? 17.089 -9.464 -5.320 1.00 71.44 71 GLU A O 1
ATOM 580 N N . LEU A 1 72 ? 15.507 -8.056 -6.065 1.00 68.94 72 LEU A N 1
ATOM 581 C CA . LEU A 1 72 ? 16.350 -6.860 -6.080 1.00 68.94 72 LEU A CA 1
ATOM 582 C C . LEU A 1 72 ? 16.408 -6.104 -4.736 1.00 68.94 72 LEU A C 1
ATOM 584 O O . LEU A 1 72 ? 17.236 -5.196 -4.617 1.00 68.94 72 LEU A O 1
ATOM 588 N N . ASN A 1 73 ? 15.566 -6.436 -3.744 1.00 57.91 73 ASN A N 1
ATOM 589 C CA . ASN A 1 73 ? 15.457 -5.721 -2.455 1.00 57.91 73 ASN A CA 1
ATOM 590 C C . ASN A 1 73 ? 15.273 -6.647 -1.250 1.00 57.91 73 ASN A C 1
ATOM 592 O O . ASN A 1 73 ? 15.929 -6.381 -0.215 1.00 57.91 73 ASN A O 1
#

Foldseek 3Di:
DDADEDADALDPVSLVVVVVVVVVDVHQEYEYEDPHHDPNSVVSVVVVCVVCVSHHYHYDYDVVSVVVVVVVD

Organism: Carboxydothermus hydrogenoformans (strain ATCC BAA-161 / DSM 6008 / Z-2901) (NCBI:txid246194)

Radius of gyration: 11.89 Å; chains: 1; bounding box: 34×24×24 Å

Secondary structure (DSSP, 8-state):
-EEEEE-S-B-HHHHHHHHHHHHHS-EEEEEEE-S-B-HHHHHHHHHHHHH-TTSEEEEE--HHHHHHHHHH-

pLDDT: mean 74.71, std 7.77, range [53.75, 85.5]